Protein AF-A0A3N2HA43-F1 (afdb_monomer_lite)

Foldseek 3Di:
DQVVLLPDDDPDPCPPQPPDDHDPPDDDDDDDDDQDDDDVSVVVVQVCVQQVNVLVVVAWDKDWPDSGDDAFIKIKTAQDPHDPPPPPDDDDDPDPPPDPRIDIDGDHD

Structure (mmCIF, N/CA/C/O backbone):
data_AF-A0A3N2HA43-F1
#
_entry.id   AF-A0A3N2HA43-F1
#
loop_
_atom_site.group_PDB
_atom_site.id
_atom_site.type_symbol
_atom_site.label_atom_id
_atom_site.label_alt_id
_atom_site.label_comp_id
_atom_site.label_asym_id
_atom_site.label_entity_id
_atom_site.label_seq_id
_atom_site.pdbx_PDB_ins_code
_atom_site.Cartn_x
_atom_site.Cartn_y
_atom_site.Cartn_z
_atom_site.occupancy
_atom_site.B_iso_or_equiv
_atom_site.auth_seq_id
_atom_site.auth_comp_id
_atom_site.auth_asym_id
_atom_site.auth_atom_id
_atom_site.pdbx_PDB_model_num
ATOM 1 N N . MET A 1 1 ? 13.379 10.632 -11.646 1.00 64.44 1 MET A N 1
ATOM 2 C CA . MET A 1 1 ? 14.069 9.324 -11.476 1.00 64.44 1 MET A CA 1
ATOM 3 C C . MET A 1 1 ? 13.067 8.175 -11.436 1.00 64.44 1 MET A C 1
ATOM 5 O O . MET A 1 1 ? 13.234 7.248 -12.210 1.00 64.44 1 MET A O 1
ATOM 9 N N . LEU A 1 2 ? 12.008 8.241 -10.614 1.00 78.19 2 LEU A N 1
ATOM 10 C CA . LEU A 1 2 ? 10.963 7.202 -10.571 1.00 78.19 2 LEU A CA 1
ATOM 11 C C . LEU A 1 2 ? 10.115 7.103 -11.855 1.00 78.19 2 LEU A C 1
ATOM 13 O O . LEU A 1 2 ? 9.533 6.057 -12.106 1.00 78.19 2 LEU A O 1
ATOM 17 N N . ASP A 1 3 ? 10.062 8.147 -12.688 1.00 76.38 3 ASP A N 1
ATOM 18 C CA . ASP A 1 3 ? 9.212 8.168 -13.890 1.00 76.38 3 ASP A CA 1
ATOM 19 C C . ASP A 1 3 ? 9.563 7.077 -14.909 1.00 76.38 3 ASP A C 1
ATOM 21 O O . ASP A 1 3 ? 8.664 6.508 -15.517 1.00 76.38 3 ASP A O 1
ATOM 25 N N . GLY A 1 4 ? 10.844 6.708 -15.031 1.00 81.25 4 GLY A N 1
ATOM 26 C CA . GLY A 1 4 ? 11.268 5.617 -15.916 1.00 81.25 4 GLY A CA 1
ATOM 27 C C . GLY A 1 4 ? 10.727 4.242 -15.502 1.00 81.25 4 GLY A C 1
ATOM 28 O O . GLY A 1 4 ? 10.592 3.359 -16.341 1.00 81.25 4 GLY A O 1
ATOM 29 N N . LEU A 1 5 ? 10.358 4.063 -14.228 1.00 84.50 5 LEU A N 1
ATOM 30 C CA . LEU A 1 5 ? 9.783 2.811 -13.727 1.00 84.50 5 LEU A CA 1
ATOM 31 C C . LEU A 1 5 ? 8.298 2.650 -14.084 1.00 84.50 5 LEU A C 1
ATOM 33 O O . LEU A 1 5 ? 7.779 1.542 -13.980 1.00 84.50 5 LEU A O 1
ATOM 37 N N . ARG A 1 6 ? 7.604 3.717 -14.518 1.00 83.88 6 ARG A N 1
ATOM 38 C CA . ARG A 1 6 ? 6.212 3.600 -14.999 1.00 83.88 6 ARG A CA 1
ATOM 39 C C . ARG A 1 6 ? 6.115 2.710 -16.232 1.00 83.88 6 ARG A C 1
ATOM 41 O O . ARG A 1 6 ? 5.210 1.875 -16.314 1.00 83.88 6 ARG A O 1
ATOM 48 N N . GLU A 1 7 ? 7.069 2.899 -17.139 1.00 85.31 7 GLU A N 1
ATOM 49 C CA . GLU A 1 7 ? 7.141 2.248 -18.450 1.00 85.31 7 GLU A CA 1
ATOM 50 C C . GLU A 1 7 ? 8.030 0.997 -18.451 1.00 85.31 7 GLU A C 1
ATOM 52 O O . GLU A 1 7 ? 8.061 0.253 -19.430 1.00 85.31 7 GLU A O 1
ATOM 57 N N . ALA A 1 8 ? 8.759 0.742 -17.361 1.00 85.12 8 ALA A N 1
ATOM 58 C CA . ALA A 1 8 ? 9.610 -0.432 -17.249 1.00 85.12 8 ALA A CA 1
ATOM 59 C C . ALA A 1 8 ? 8.785 -1.729 -17.292 1.00 85.12 8 ALA A C 1
ATOM 61 O O . ALA A 1 8 ? 7.709 -1.838 -16.693 1.00 85.12 8 ALA A O 1
ATOM 62 N N . ALA A 1 9 ? 9.320 -2.740 -17.978 1.00 83.88 9 ALA A N 1
ATOM 63 C CA . ALA A 1 9 ? 8.761 -4.084 -17.939 1.00 83.88 9 ALA A CA 1
ATOM 64 C C . ALA A 1 9 ? 8.887 -4.679 -16.527 1.00 83.88 9 ALA A C 1
ATOM 66 O O . ALA A 1 9 ? 9.864 -4.429 -15.817 1.00 83.88 9 ALA A O 1
ATOM 67 N N . PHE A 1 10 ? 7.913 -5.501 -16.128 1.00 80.75 10 PHE A N 1
ATOM 68 C CA . PHE A 1 10 ? 8.023 -6.267 -14.890 1.00 80.75 10 PHE A CA 1
ATOM 69 C C . PHE A 1 10 ? 9.185 -7.257 -14.985 1.00 80.75 10 PHE A C 1
ATOM 71 O O . PHE A 1 10 ? 9.372 -7.921 -16.003 1.00 80.75 10 PHE A O 1
ATOM 78 N N . THR A 1 11 ? 9.941 -7.385 -13.897 1.00 80.69 11 THR A N 1
ATOM 79 C CA . THR A 1 11 ? 11.075 -8.314 -13.799 1.00 80.69 11 THR A CA 1
ATOM 80 C C . THR A 1 11 ? 10.641 -9.769 -13.593 1.00 80.69 11 THR A C 1
ATOM 82 O O . THR A 1 11 ? 11.467 -10.671 -13.691 1.00 80.69 11 THR A O 1
ATOM 85 N N . TYR A 1 12 ? 9.350 -10.010 -13.334 1.00 78.12 12 TYR A N 1
ATOM 86 C CA . TYR A 1 12 ? 8.742 -11.333 -13.200 1.00 78.12 12 TYR A CA 1
ATOM 87 C C . TYR A 1 12 ? 7.639 -11.526 -14.248 1.00 78.12 12 TYR A C 1
ATOM 89 O O . TYR A 1 12 ? 6.806 -10.647 -14.471 1.00 78.12 12 TYR A O 1
ATOM 97 N N . GLY A 1 13 ? 7.631 -12.694 -14.896 1.00 79.75 13 GLY A N 1
ATOM 98 C CA . GLY A 1 13 ? 6.708 -12.995 -15.996 1.00 79.75 13 GLY A CA 1
ATOM 99 C C . GLY A 1 13 ? 5.286 -13.341 -15.548 1.00 79.75 13 GLY A C 1
ATOM 100 O O . GLY A 1 13 ? 4.343 -13.227 -16.328 1.00 79.75 13 GLY A O 1
ATOM 101 N N . GLU A 1 14 ? 5.093 -13.741 -14.291 1.00 83.69 14 GLU A N 1
ATOM 102 C CA . GLU A 1 14 ? 3.814 -14.267 -13.796 1.00 83.69 14 GLU A CA 1
ATOM 103 C C . GLU A 1 14 ? 2.877 -13.172 -13.261 1.00 83.69 14 GLU A C 1
ATOM 105 O O . GLU A 1 14 ? 2.281 -13.283 -12.184 1.00 83.69 14 GLU A O 1
ATOM 110 N N . VAL A 1 15 ? 2.723 -12.097 -14.032 1.00 85.50 15 VAL A N 1
ATOM 111 C CA . VAL A 1 15 ? 1.876 -10.954 -13.674 1.00 85.50 15 VAL A CA 1
ATOM 112 C C . VAL A 1 15 ? 0.427 -11.413 -13.473 1.00 85.50 15 VAL A C 1
ATOM 114 O O . VAL A 1 15 ? -0.175 -12.048 -14.337 1.00 85.50 15 VAL A O 1
ATOM 117 N N . GLY A 1 16 ? -0.140 -11.126 -12.298 1.00 83.56 16 GLY A N 1
ATOM 118 C CA . GLY A 1 16 ? -1.530 -11.464 -11.962 1.00 83.56 16 GLY A CA 1
ATOM 119 C C . GLY A 1 16 ? -1.816 -12.953 -11.713 1.00 83.56 16 GLY A C 1
ATOM 120 O O . GLY A 1 16 ? -2.951 -13.313 -11.400 1.00 83.56 16 GLY A O 1
ATOM 121 N N . ARG A 1 17 ? -0.813 -13.839 -11.782 1.00 85.81 17 ARG A N 1
ATOM 122 C CA . ARG A 1 17 ? -0.990 -15.297 -11.608 1.00 85.81 17 ARG A CA 1
ATOM 123 C C . ARG A 1 17 ? -1.078 -15.746 -10.147 1.00 85.81 17 ARG A C 1
ATOM 125 O O . ARG A 1 17 ? -1.088 -16.935 -9.863 1.00 85.81 17 ARG A O 1
ATOM 132 N N . THR A 1 18 ? -1.165 -14.813 -9.204 1.00 84.56 18 THR A N 1
ATOM 133 C CA . THR A 1 18 ? -1.240 -15.122 -7.768 1.00 84.56 18 THR A CA 1
ATOM 134 C C . THR A 1 18 ? -2.663 -15.394 -7.270 1.00 84.56 18 THR A C 1
ATOM 136 O O . THR A 1 18 ? -2.857 -15.798 -6.119 1.00 84.56 18 THR A O 1
ATOM 139 N N . ARG A 1 19 ? -3.682 -15.219 -8.125 1.00 83.25 19 ARG A N 1
ATOM 140 C CA . ARG A 1 19 ? -5.078 -15.560 -7.824 1.00 83.25 19 ARG A CA 1
ATOM 141 C C . ARG A 1 19 ? -5.361 -17.021 -8.194 1.00 83.25 19 ARG A C 1
ATOM 143 O O . ARG A 1 19 ? -5.532 -17.340 -9.362 1.00 83.25 19 ARG A O 1
ATOM 150 N N . GLY A 1 20 ? -5.498 -17.884 -7.187 1.00 85.62 20 GLY A N 1
ATOM 151 C CA . GLY A 1 20 ? -5.846 -19.298 -7.374 1.00 85.62 20 GLY A CA 1
ATOM 152 C C . GLY A 1 20 ? -4.630 -20.220 -7.301 1.00 85.62 20 GLY A C 1
ATOM 153 O O . GLY A 1 20 ? -3.911 -20.203 -6.295 1.00 85.62 20 GLY A O 1
ATOM 154 N N . GLU A 1 21 ? -4.442 -21.051 -8.326 1.00 88.81 21 GLU A N 1
ATOM 155 C CA . GLU A 1 21 ? -3.267 -21.917 -8.448 1.00 88.81 21 GLU A CA 1
ATOM 156 C C . GLU A 1 21 ? -2.019 -21.073 -8.723 1.00 88.81 21 GLU A C 1
ATOM 158 O O . GLU A 1 21 ? -2.029 -20.201 -9.592 1.00 88.81 21 GLU A O 1
ATOM 163 N N . LEU A 1 22 ? -0.965 -21.305 -7.941 1.00 88.31 22 LEU A N 1
ATOM 164 C CA . LEU A 1 22 ? 0.270 -20.538 -8.037 1.00 88.31 22 LEU A CA 1
ATOM 165 C C . LEU A 1 22 ? 1.222 -21.143 -9.070 1.00 88.31 22 LEU A C 1
ATOM 167 O O . LEU A 1 22 ? 1.298 -22.369 -9.161 1.00 88.31 22 LEU A O 1
ATOM 171 N N . PRO A 1 23 ? 2.001 -20.308 -9.784 1.00 89.12 23 PRO A N 1
ATOM 172 C CA . PRO A 1 23 ? 3.116 -20.794 -10.584 1.00 89.12 23 PRO A CA 1
ATOM 173 C C . PRO A 1 23 ? 4.106 -21.610 -9.742 1.00 89.12 23 PRO A C 1
ATOM 175 O O . PRO A 1 23 ? 4.207 -21.443 -8.520 1.00 89.12 23 PRO A O 1
ATOM 178 N N . ALA A 1 24 ? 4.853 -22.496 -10.400 1.00 87.75 24 ALA A N 1
ATOM 179 C CA . ALA A 1 24 ? 5.847 -23.330 -9.737 1.00 87.75 24 ALA A CA 1
ATOM 180 C C . ALA A 1 24 ? 6.866 -22.468 -8.969 1.00 87.75 24 ALA A C 1
ATOM 182 O O . ALA A 1 24 ? 7.346 -21.457 -9.469 1.00 87.75 24 ALA A O 1
ATOM 183 N N . GLY A 1 25 ? 7.182 -22.861 -7.733 1.00 88.25 25 GLY A N 1
ATOM 184 C CA . GLY A 1 25 ? 8.101 -22.121 -6.858 1.00 88.25 25 GLY A CA 1
ATOM 185 C C . GLY A 1 25 ? 7.447 -21.037 -5.989 1.00 88.25 25 GLY A C 1
ATOM 186 O O . GLY A 1 25 ? 8.066 -20.591 -5.025 1.00 88.25 25 GLY A O 1
ATOM 187 N N . TYR A 1 26 ? 6.187 -20.664 -6.236 1.00 87.62 26 TYR A N 1
ATOM 188 C CA . TYR A 1 26 ? 5.460 -19.712 -5.391 1.00 87.62 26 TYR A CA 1
ATOM 189 C C . TYR A 1 26 ? 4.703 -20.409 -4.256 1.00 87.62 26 TYR A C 1
ATOM 191 O O . TYR A 1 26 ? 4.195 -21.524 -4.389 1.00 87.62 26 TYR A O 1
ATOM 199 N N . ARG A 1 27 ? 4.560 -19.713 -3.120 1.00 88.56 27 ARG A N 1
ATOM 200 C CA . ARG A 1 27 ? 3.769 -20.175 -1.971 1.00 88.56 27 ARG A CA 1
ATOM 201 C C . ARG A 1 27 ? 2.796 -19.099 -1.500 1.00 88.56 27 ARG A C 1
ATOM 203 O O . ARG A 1 27 ? 3.161 -17.941 -1.326 1.00 88.56 27 ARG A O 1
ATOM 210 N N . HIS A 1 28 ? 1.563 -19.511 -1.206 1.00 88.75 28 HIS A N 1
ATOM 211 C CA . HIS A 1 28 ? 0.571 -18.646 -0.570 1.00 88.75 28 HIS A CA 1
ATOM 212 C C . HIS A 1 28 ? 0.988 -18.336 0.869 1.00 88.75 28 HIS A C 1
ATOM 214 O O . HIS A 1 28 ? 1.116 -19.246 1.690 1.00 88.75 28 HIS A O 1
ATOM 220 N N . LEU A 1 29 ? 1.115 -17.053 1.207 1.00 89.50 29 LEU A N 1
ATOM 221 C CA . LEU A 1 29 ? 1.191 -16.600 2.593 1.00 89.50 29 LEU A CA 1
ATOM 222 C C . LEU A 1 29 ? -0.181 -16.082 3.031 1.00 89.50 29 LEU A C 1
ATOM 224 O O . LEU A 1 29 ? -0.701 -15.116 2.479 1.00 89.50 29 LEU A O 1
ATOM 228 N N . ARG A 1 30 ? -0.768 -16.709 4.056 1.00 89.75 30 ARG A N 1
ATOM 229 C CA . ARG A 1 30 ? -2.011 -16.242 4.686 1.00 89.75 30 ARG A CA 1
ATOM 230 C C . ARG A 1 30 ? -1.747 -15.868 6.138 1.00 89.75 30 ARG A C 1
ATOM 232 O O . ARG A 1 30 ? -1.321 -16.700 6.943 1.00 89.75 30 ARG A O 1
ATOM 239 N N . ARG A 1 31 ? -2.006 -14.606 6.470 1.00 89.88 31 ARG A N 1
ATOM 240 C CA . ARG A 1 31 ? -1.998 -14.064 7.832 1.00 89.88 31 ARG A CA 1
ATOM 241 C C . ARG A 1 31 ? -3.228 -13.187 8.002 1.00 89.88 31 ARG A C 1
ATOM 243 O O . ARG A 1 31 ? -3.622 -12.483 7.078 1.00 89.88 31 ARG A O 1
ATOM 250 N N . ARG A 1 32 ? -3.862 -13.281 9.167 1.00 92.12 32 ARG A N 1
ATOM 251 C CA . ARG A 1 32 ? -5.027 -12.477 9.534 1.00 92.12 32 ARG A CA 1
ATOM 252 C C . ARG A 1 32 ? -4.806 -11.966 10.945 1.00 92.12 32 ARG A C 1
ATOM 254 O O . ARG A 1 32 ? -4.445 -12.741 11.823 1.00 92.12 32 ARG A O 1
ATOM 261 N N . ALA A 1 33 ? -5.027 -10.677 11.132 1.00 90.75 33 ALA A N 1
ATOM 262 C CA . ALA A 1 33 ? -5.006 -10.018 12.424 1.00 90.75 33 ALA A CA 1
ATOM 263 C C . ALA A 1 33 ? -6.144 -8.996 12.453 1.00 90.75 33 ALA A C 1
ATOM 265 O O . ALA A 1 33 ? -6.518 -8.443 11.417 1.00 90.75 33 ALA A O 1
ATOM 266 N N . VAL A 1 34 ? -6.722 -8.776 13.631 1.00 93.00 34 VAL A N 1
ATOM 267 C CA . VAL A 1 34 ? -7.770 -7.771 13.822 1.00 93.00 34 VAL A CA 1
ATOM 268 C C . VAL A 1 34 ? -7.099 -6.444 14.166 1.00 93.00 34 VAL A C 1
ATOM 270 O O . VAL A 1 34 ? -6.510 -6.319 15.232 1.00 93.00 34 VAL A O 1
ATOM 273 N N . ASN A 1 35 ? -7.223 -5.449 13.283 1.00 88.62 35 ASN A N 1
ATOM 274 C CA . ASN A 1 35 ? -6.661 -4.100 13.473 1.00 88.62 35 ASN A CA 1
ATOM 275 C C . ASN A 1 35 ? -7.574 -3.161 14.292 1.00 88.62 35 ASN A C 1
ATOM 277 O O . ASN A 1 35 ? -7.273 -1.986 14.475 1.00 88.62 35 ASN A O 1
ATOM 281 N N . GLY A 1 36 ? -8.719 -3.661 14.762 1.00 93.06 36 GLY A N 1
ATOM 282 C CA . GLY A 1 36 ? -9.745 -2.886 15.457 1.00 93.06 36 GLY A CA 1
ATOM 283 C C . GLY A 1 36 ? -11.149 -3.221 14.957 1.00 93.06 36 GLY A C 1
ATOM 284 O O . GLY A 1 36 ? -11.330 -4.123 14.138 1.00 93.06 36 GLY A O 1
ATOM 285 N N . ARG A 1 37 ? -12.156 -2.510 15.473 1.00 95.56 37 ARG A N 1
ATOM 286 C CA . ARG A 1 37 ? -13.569 -2.673 15.095 1.00 95.56 37 ARG A CA 1
ATOM 287 C C . ARG A 1 37 ? -14.225 -1.312 14.872 1.00 95.56 37 ARG A C 1
ATOM 289 O O . ARG A 1 37 ? -13.837 -0.330 15.500 1.00 95.56 37 ARG A O 1
ATOM 296 N N . GLY A 1 38 ? -15.248 -1.291 14.020 1.00 96.94 38 GLY A N 1
ATOM 297 C CA . GLY A 1 38 ? -16.026 -0.093 13.704 1.00 96.94 38 GLY A CA 1
ATOM 298 C C . GLY A 1 38 ? -15.451 0.735 12.554 1.00 96.94 38 GLY A C 1
ATOM 299 O O . GLY A 1 38 ? -14.313 0.546 12.125 1.00 96.94 38 GLY A O 1
ATOM 300 N N . ARG A 1 39 ? -16.275 1.660 12.051 1.00 95.94 39 ARG A N 1
ATOM 301 C CA . ARG A 1 39 ? -15.980 2.461 10.856 1.00 95.94 39 ARG A CA 1
ATOM 302 C C . ARG A 1 39 ? -14.757 3.364 11.028 1.00 95.94 39 ARG A C 1
ATOM 304 O O . ARG A 1 39 ? -13.883 3.336 10.173 1.00 95.94 39 ARG A O 1
ATOM 311 N N . GLY A 1 40 ? -14.652 4.077 12.151 1.00 97.50 40 GLY A N 1
ATOM 312 C CA . GLY A 1 40 ? -13.524 4.985 12.397 1.00 97.50 40 GLY A CA 1
ATOM 313 C C . GLY A 1 40 ? -12.167 4.273 12.406 1.00 97.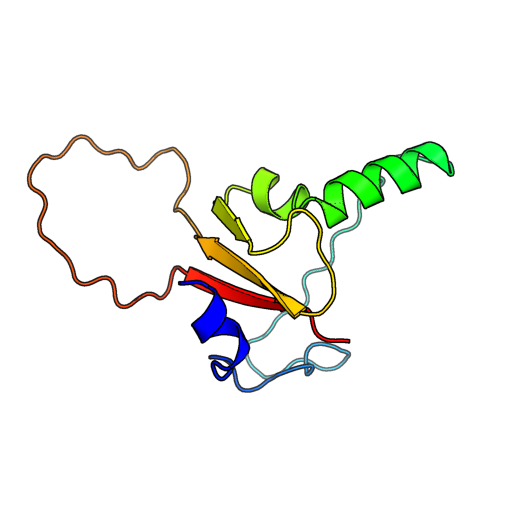50 40 GLY A C 1
ATOM 314 O O . GLY A 1 40 ? -11.220 4.745 11.790 1.00 97.50 40 GLY A O 1
ATOM 315 N N . ARG A 1 41 ? -12.078 3.078 13.012 1.00 96.81 41 ARG A N 1
ATOM 316 C CA . ARG A 1 41 ? -10.840 2.274 12.985 1.00 96.81 41 ARG A CA 1
ATOM 317 C C . ARG A 1 41 ? -10.511 1.732 11.603 1.00 96.81 41 ARG A C 1
ATOM 319 O O . ARG A 1 41 ? -9.338 1.596 11.272 1.00 96.81 41 ARG A O 1
ATOM 326 N N . PHE A 1 42 ? -11.525 1.415 10.803 1.00 95.19 42 PHE A N 1
ATOM 327 C CA . PHE A 1 42 ? -11.312 1.029 9.414 1.00 95.19 42 PHE A CA 1
ATOM 328 C C . PHE A 1 42 ? -10.746 2.194 8.594 1.00 95.19 42 PHE A C 1
ATOM 330 O O . PHE A 1 42 ? -9.770 1.998 7.881 1.00 95.19 42 PHE A O 1
ATOM 337 N N . GLU A 1 43 ? -11.318 3.392 8.718 1.00 96.75 43 GLU A N 1
ATOM 338 C CA . GLU A 1 43 ? -10.857 4.583 7.995 1.00 96.75 43 GLU A CA 1
ATOM 339 C C . GLU A 1 43 ? -9.439 4.988 8.405 1.00 96.75 43 GLU A C 1
ATOM 341 O O . GLU A 1 43 ? -8.609 5.258 7.541 1.00 96.75 43 GLU A O 1
ATOM 346 N N . GLU A 1 44 ? -9.121 4.928 9.700 1.00 96.12 44 GLU A N 1
ATOM 347 C CA . GLU A 1 44 ? -7.763 5.139 10.208 1.00 96.12 44 GLU A CA 1
ATOM 348 C C . GLU A 1 44 ? -6.777 4.120 9.613 1.00 96.12 44 GLU A C 1
ATOM 350 O O . GLU A 1 44 ? -5.744 4.492 9.053 1.00 96.12 44 GLU A O 1
ATOM 355 N N . ALA A 1 45 ? -7.108 2.826 9.675 1.00 95.56 45 ALA A N 1
ATOM 356 C CA . ALA A 1 45 ? -6.257 1.769 9.138 1.00 95.56 45 ALA A CA 1
ATOM 357 C C . ALA A 1 45 ? -6.085 1.878 7.615 1.00 95.56 45 ALA A C 1
ATOM 359 O O . ALA A 1 45 ? -4.983 1.666 7.106 1.00 95.56 45 ALA A O 1
ATOM 360 N N . ALA A 1 46 ? -7.150 2.230 6.890 1.00 95.12 46 ALA A N 1
ATOM 361 C CA . ALA A 1 46 ? -7.107 2.484 5.456 1.00 95.12 46 ALA A CA 1
ATOM 362 C C . ALA A 1 46 ? -6.224 3.696 5.137 1.00 95.12 46 ALA A C 1
ATOM 364 O O . ALA A 1 46 ? -5.394 3.608 4.239 1.00 95.12 46 ALA A O 1
ATOM 365 N N . GLY A 1 47 ? -6.328 4.784 5.906 1.00 96.62 47 GLY A N 1
ATOM 366 C CA . GLY A 1 47 ? -5.465 5.956 5.770 1.00 96.62 47 GLY A CA 1
ATOM 367 C C . GLY A 1 47 ? -3.988 5.611 5.961 1.00 96.62 47 GLY A C 1
ATOM 368 O O . GLY A 1 47 ? -3.158 5.962 5.125 1.00 96.62 47 GLY A O 1
ATOM 369 N N . VAL A 1 48 ? -3.655 4.837 7.000 1.00 95.81 48 VAL A N 1
ATOM 370 C CA . VAL A 1 48 ? -2.282 4.352 7.224 1.00 95.81 48 VAL A CA 1
ATOM 371 C C . VAL A 1 48 ? -1.814 3.462 6.074 1.00 95.81 48 VAL A C 1
ATOM 373 O O . VAL A 1 48 ? -0.686 3.613 5.609 1.00 95.81 48 VAL A O 1
ATOM 376 N N . LEU A 1 49 ? -2.653 2.534 5.609 1.00 94.62 49 LEU A N 1
ATOM 377 C CA . LEU A 1 49 ? -2.320 1.630 4.509 1.00 94.62 49 LEU A CA 1
ATOM 378 C C . LEU A 1 49 ? -2.051 2.399 3.210 1.00 94.62 49 LEU A C 1
ATOM 380 O O . LEU A 1 49 ? -1.028 2.171 2.566 1.00 94.62 49 LEU A O 1
ATOM 384 N N . LEU A 1 50 ? -2.950 3.315 2.848 1.00 95.94 50 LEU A N 1
ATOM 385 C CA . LEU A 1 50 ? -2.846 4.120 1.636 1.00 95.94 50 LEU A CA 1
ATOM 386 C C . LEU A 1 50 ? -1.675 5.101 1.711 1.00 95.94 50 LEU A C 1
ATOM 388 O O . LEU A 1 50 ? -1.081 5.383 0.684 1.00 95.94 50 LEU A O 1
ATOM 392 N N . ALA A 1 51 ? -1.267 5.556 2.895 1.00 95.94 51 ALA A N 1
ATOM 393 C CA . ALA A 1 51 ? -0.081 6.395 3.085 1.00 95.94 51 ALA A CA 1
ATOM 394 C C . ALA A 1 51 ? 1.248 5.603 3.155 1.00 95.94 51 ALA A C 1
ATOM 396 O O . ALA A 1 51 ? 2.220 6.058 3.768 1.00 95.94 51 ALA A O 1
ATOM 397 N N . TRP A 1 52 ? 1.306 4.398 2.568 1.00 94.44 52 TRP A N 1
ATOM 398 C CA . TRP A 1 52 ? 2.474 3.494 2.578 1.00 94.44 52 TRP A CA 1
ATOM 399 C C . TRP A 1 52 ? 2.886 2.983 3.968 1.00 94.44 52 TRP A C 1
ATOM 401 O O . TRP A 1 52 ? 4.003 2.494 4.168 1.00 94.44 52 TRP A O 1
ATOM 411 N N . GLY A 1 53 ? 2.011 3.116 4.964 1.00 93.06 53 GLY A N 1
ATOM 412 C CA . GLY A 1 53 ? 2.345 2.890 6.365 1.00 93.06 53 GLY A CA 1
ATOM 413 C C . GLY A 1 53 ? 2.703 1.442 6.683 1.00 93.06 53 GLY A C 1
ATOM 414 O O . GLY A 1 53 ? 3.567 1.213 7.525 1.00 93.06 53 GLY A O 1
ATOM 415 N N . VAL A 1 54 ? 2.103 0.461 6.003 1.00 91.12 54 VAL A N 1
ATOM 416 C CA . VAL A 1 54 ? 2.430 -0.960 6.218 1.00 91.12 54 VAL A CA 1
ATOM 417 C C . VAL A 1 54 ? 3.834 -1.277 5.709 1.00 91.12 54 VAL A C 1
ATOM 419 O O . VAL A 1 54 ? 4.624 -1.874 6.434 1.00 91.12 54 VAL A O 1
ATOM 422 N N . GLN A 1 55 ? 4.172 -0.829 4.500 1.00 89.75 55 GLN A N 1
ATOM 423 C CA . GLN A 1 55 ? 5.478 -1.051 3.882 1.00 89.75 55 GLN A CA 1
ATOM 424 C C . GLN A 1 55 ? 6.585 -0.381 4.699 1.00 89.75 55 GLN A C 1
ATOM 426 O O . GLN A 1 55 ? 7.577 -1.022 5.026 1.00 89.75 55 GLN A O 1
ATOM 431 N N . ARG A 1 56 ? 6.381 0.880 5.105 1.00 91.25 56 ARG A N 1
ATOM 432 C CA . ARG A 1 56 ? 7.350 1.631 5.921 1.00 91.25 56 ARG A CA 1
ATOM 433 C C . ARG A 1 56 ? 7.552 1.015 7.309 1.00 91.25 56 ARG A C 1
ATOM 435 O O . ARG A 1 56 ? 8.666 1.009 7.818 1.00 91.25 56 ARG A O 1
ATOM 442 N N . ARG A 1 57 ? 6.493 0.484 7.931 1.00 89.88 57 ARG A N 1
ATOM 443 C CA . ARG A 1 57 ? 6.576 -0.179 9.249 1.00 89.88 57 ARG A CA 1
ATOM 444 C C . ARG A 1 57 ? 7.163 -1.587 9.180 1.00 89.88 57 ARG A C 1
ATOM 446 O O . ARG A 1 57 ? 7.634 -2.079 10.198 1.00 89.88 57 ARG A O 1
ATOM 453 N N . ALA A 1 58 ? 7.144 -2.229 8.014 1.00 87.50 58 ALA A N 1
ATOM 454 C CA . ALA A 1 58 ? 7.719 -3.557 7.827 1.00 87.50 58 ALA A CA 1
ATOM 455 C C . ALA A 1 58 ? 9.261 -3.556 7.788 1.00 87.50 58 ALA A C 1
ATOM 457 O O . ALA A 1 58 ? 9.853 -4.632 7.776 1.00 87.50 58 ALA A O 1
ATOM 458 N N . GLY A 1 59 ? 9.910 -2.382 7.760 1.00 85.50 59 GLY A N 1
ATOM 459 C CA . GLY A 1 59 ? 11.371 -2.235 7.694 1.00 85.50 59 GLY A CA 1
ATOM 460 C C . GLY A 1 59 ? 11.928 -1.678 6.371 1.00 85.50 59 GLY A C 1
ATOM 461 O O . GLY A 1 59 ? 12.915 -0.944 6.426 1.00 85.50 59 GLY A O 1
ATOM 462 N N . PRO A 1 60 ? 11.327 -1.942 5.193 1.00 86.12 60 PRO A N 1
ATOM 463 C CA . PRO A 1 60 ? 11.781 -1.360 3.932 1.00 86.12 60 PRO A CA 1
ATOM 464 C C . PRO A 1 60 ? 11.651 0.165 3.860 1.00 86.12 60 PRO A C 1
ATOM 466 O O . PRO A 1 60 ? 10.699 0.762 4.371 1.00 86.12 60 PRO A O 1
ATOM 469 N N . ARG A 1 61 ?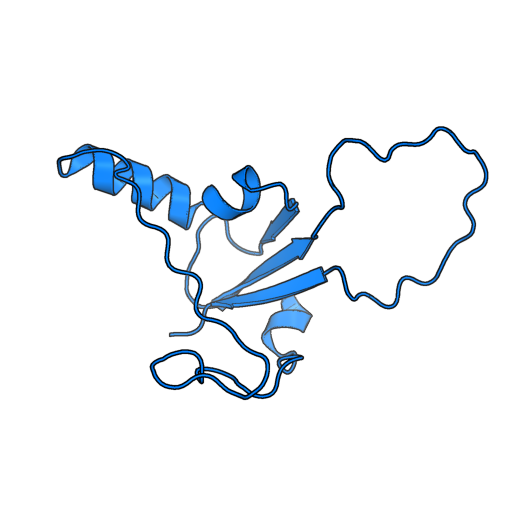 12.571 0.805 3.126 1.00 89.50 61 ARG A N 1
ATOM 470 C CA . ARG A 1 61 ? 12.457 2.232 2.777 1.00 89.50 61 ARG A CA 1
ATOM 471 C C . ARG A 1 61 ? 11.621 2.386 1.510 1.00 89.50 61 ARG A C 1
ATOM 473 O O . ARG A 1 61 ? 11.868 1.700 0.524 1.00 89.50 61 ARG A O 1
ATOM 480 N N . VAL A 1 62 ? 10.661 3.310 1.525 1.00 90.75 62 VAL A N 1
ATOM 481 C CA . VAL A 1 62 ? 9.747 3.563 0.398 1.00 90.75 62 VAL A CA 1
ATOM 482 C C . VAL A 1 62 ? 9.978 4.962 -0.158 1.00 90.75 62 VAL A C 1
ATOM 484 O O . VAL A 1 62 ? 9.816 5.944 0.565 1.00 90.75 62 VAL A O 1
ATOM 487 N N . GLN A 1 63 ? 10.294 5.049 -1.447 1.00 92.12 63 GLN A N 1
ATOM 488 C CA . GLN A 1 63 ? 10.304 6.292 -2.220 1.00 92.12 63 GLN A CA 1
ATOM 489 C C . GLN A 1 63 ? 9.145 6.240 -3.210 1.00 92.12 63 GLN A C 1
ATOM 491 O O . GLN A 1 63 ? 9.103 5.331 -4.028 1.00 92.12 63 GLN A O 1
ATOM 496 N N . ALA A 1 64 ? 8.203 7.178 -3.147 1.00 92.19 64 ALA A N 1
ATOM 497 C CA . ALA A 1 64 ? 7.019 7.159 -4.002 1.00 92.19 64 ALA A CA 1
ATOM 498 C C . ALA A 1 64 ? 6.813 8.502 -4.703 1.00 92.19 64 ALA A C 1
ATOM 500 O O . ALA A 1 64 ? 7.157 9.548 -4.157 1.00 92.19 64 ALA A O 1
ATOM 501 N N . THR A 1 65 ? 6.220 8.474 -5.896 1.00 93.12 65 THR A N 1
ATOM 502 C CA . THR A 1 65 ? 5.832 9.692 -6.628 1.00 93.12 65 THR A CA 1
ATOM 503 C C . THR A 1 65 ? 4.567 10.348 -6.071 1.00 93.12 65 THR A C 1
ATOM 505 O O . THR A 1 65 ? 4.211 11.433 -6.512 1.00 93.12 65 THR A O 1
ATOM 508 N N . GLY A 1 66 ? 3.861 9.681 -5.155 1.00 91.56 66 GLY A N 1
ATOM 509 C CA . GLY A 1 66 ? 2.629 10.159 -4.538 1.00 91.56 66 GLY A CA 1
ATOM 510 C C . GLY A 1 66 ? 2.579 9.807 -3.055 1.00 91.56 66 GLY A C 1
ATOM 511 O O . GLY A 1 66 ? 3.047 8.744 -2.636 1.00 91.56 66 GLY A O 1
ATOM 512 N N . GLU A 1 67 ? 2.007 10.709 -2.259 1.00 93.12 67 GLU A N 1
ATOM 513 C CA . GLU A 1 67 ? 1.864 10.530 -0.808 1.00 93.12 67 GLU A CA 1
ATOM 514 C C . GLU A 1 67 ? 0.927 9.375 -0.453 1.00 93.12 67 GLU A C 1
ATOM 516 O O . GLU A 1 67 ? 1.112 8.721 0.575 1.00 93.12 67 GLU A O 1
ATOM 521 N N . THR A 1 68 ? -0.041 9.101 -1.328 1.00 94.50 68 THR A N 1
ATOM 522 C CA . THR A 1 68 ? -1.003 8.012 -1.190 1.00 94.50 68 THR A CA 1
ATOM 523 C C . THR A 1 68 ? -0.891 7.014 -2.340 1.00 94.50 68 THR A C 1
ATOM 525 O O . THR A 1 68 ? -0.474 7.344 -3.450 1.00 94.50 68 THR A O 1
ATOM 528 N N . VAL A 1 69 ? -1.249 5.765 -2.055 1.00 92.44 69 VAL A N 1
ATOM 529 C CA . VAL A 1 69 ? -1.406 4.690 -3.033 1.00 92.44 69 VAL A CA 1
ATOM 530 C C . VAL A 1 69 ? -2.616 5.023 -3.903 1.00 92.44 69 VAL A C 1
ATOM 532 O O . VAL A 1 69 ? -3.758 4.942 -3.452 1.00 92.44 69 VAL A O 1
ATOM 535 N N . ALA A 1 70 ? -2.352 5.382 -5.151 1.00 92.81 70 ALA A N 1
ATOM 536 C CA . ALA A 1 70 ? -3.352 5.639 -6.175 1.00 92.81 70 ALA A CA 1
ATOM 537 C C . ALA A 1 70 ? -2.851 5.105 -7.520 1.00 92.81 70 ALA A C 1
ATOM 539 O O . ALA A 1 70 ? -1.658 4.836 -7.688 1.00 92.81 70 ALA A O 1
ATOM 540 N N . GLU A 1 71 ? -3.760 4.943 -8.474 1.00 89.44 71 GLU A N 1
ATOM 541 C CA . GLU A 1 71 ? -3.409 4.536 -9.832 1.00 89.44 71 GLU A CA 1
ATOM 542 C C . GLU A 1 71 ? -2.362 5.485 -10.444 1.00 89.44 71 GLU A C 1
ATOM 544 O O . GLU A 1 71 ? -2.409 6.701 -10.253 1.00 89.44 71 GLU A O 1
ATOM 549 N N . GLY A 1 72 ? -1.366 4.923 -11.134 1.00 87.00 72 GLY A N 1
ATOM 550 C CA . GLY A 1 72 ? -0.276 5.686 -11.754 1.00 87.00 72 GLY A CA 1
ATOM 551 C C . GLY A 1 72 ? 0.819 6.161 -10.787 1.00 87.00 72 GLY A C 1
ATOM 552 O O . GLY A 1 72 ? 1.850 6.690 -11.231 1.00 87.00 72 GLY A O 1
ATOM 553 N N . VAL A 1 73 ? 0.652 5.944 -9.476 1.00 91.12 73 VAL A N 1
ATOM 554 C CA . VAL A 1 73 ? 1.717 6.166 -8.494 1.00 91.12 73 VAL A CA 1
ATOM 555 C C . VAL A 1 73 ? 2.741 5.039 -8.584 1.00 91.12 73 VAL A C 1
ATOM 557 O O . VAL A 1 73 ? 2.405 3.852 -8.577 1.00 91.12 73 VAL A O 1
ATOM 560 N N . VAL A 1 74 ? 4.010 5.438 -8.646 1.00 91.88 74 VAL A N 1
ATOM 561 C CA . VAL A 1 74 ? 5.157 4.532 -8.616 1.00 91.88 74 VAL A CA 1
ATOM 562 C C . VAL A 1 74 ? 5.809 4.603 -7.255 1.00 91.88 74 VAL A C 1
ATOM 564 O O . VAL A 1 74 ? 6.059 5.697 -6.743 1.00 91.88 74 VAL A O 1
ATOM 567 N N . ALA A 1 75 ? 6.138 3.438 -6.710 1.00 90.06 75 ALA A N 1
ATOM 568 C CA . ALA A 1 75 ? 6.981 3.310 -5.540 1.00 90.06 75 ALA A CA 1
ATOM 569 C C . ALA A 1 75 ? 8.212 2.452 -5.833 1.00 90.06 75 ALA A C 1
ATOM 571 O O . ALA A 1 75 ? 8.140 1.413 -6.486 1.00 90.06 75 ALA A O 1
ATOM 572 N N . LEU A 1 76 ? 9.337 2.889 -5.287 1.00 90.75 76 LEU A N 1
ATOM 573 C CA . LEU A 1 76 ? 10.560 2.126 -5.163 1.00 90.75 76 LEU A CA 1
ATOM 574 C C . LEU A 1 76 ? 10.699 1.681 -3.711 1.00 90.75 76 LEU A C 1
ATOM 576 O O . LEU A 1 76 ? 10.786 2.513 -2.800 1.00 90.75 76 LEU A O 1
ATOM 580 N N . VAL A 1 77 ? 10.690 0.369 -3.501 1.00 87.81 77 VAL A N 1
ATOM 581 C CA . VAL A 1 77 ? 10.841 -0.248 -2.186 1.00 87.81 77 VAL A CA 1
ATOM 582 C C . VAL A 1 77 ? 12.242 -0.824 -2.087 1.00 87.81 77 VAL A C 1
ATOM 584 O O . VAL A 1 77 ? 12.600 -1.752 -2.807 1.00 87.81 77 VAL A O 1
ATOM 587 N N . HIS A 1 78 ? 13.029 -0.264 -1.178 1.00 85.94 78 HIS A N 1
ATOM 588 C CA . HIS A 1 78 ? 14.374 -0.729 -0.874 1.00 85.94 78 HIS A CA 1
ATOM 589 C C . HIS A 1 78 ? 14.288 -1.715 0.280 1.00 85.94 78 HIS A C 1
ATOM 591 O O . HIS A 1 78 ? 13.966 -1.328 1.412 1.00 85.94 78 HIS A O 1
ATOM 597 N N . LEU A 1 79 ? 14.563 -2.982 -0.008 1.00 80.25 79 LEU A N 1
ATOM 598 C CA . LEU A 1 79 ? 14.669 -4.028 0.996 1.00 80.25 79 LEU A CA 1
ATOM 599 C C . LEU A 1 79 ? 16.045 -3.893 1.654 1.00 80.25 79 LEU A C 1
ATOM 601 O O . LEU A 1 79 ? 17.044 -4.414 1.180 1.00 80.25 79 LEU A O 1
ATOM 605 N N . GLY A 1 80 ? 16.113 -3.119 2.736 1.00 63.31 80 GLY A N 1
ATOM 606 C CA . GLY A 1 80 ? 17.297 -3.119 3.586 1.00 63.31 80 GLY A CA 1
ATOM 607 C C . GLY A 1 80 ? 17.345 -4.41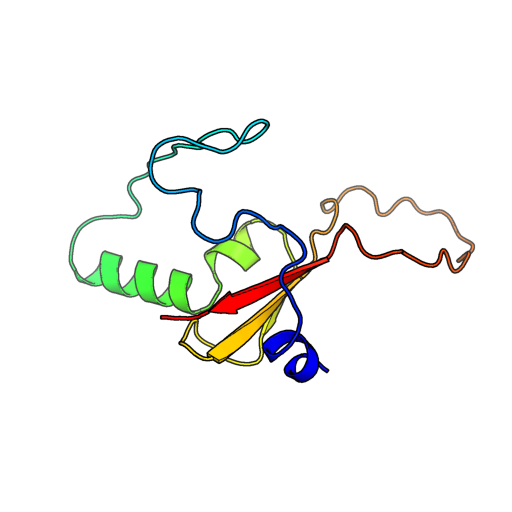3 4.393 1.00 63.31 80 GLY A C 1
ATOM 608 O O . GLY A 1 80 ? 16.356 -4.775 5.034 1.00 63.31 80 GLY A O 1
ATOM 609 N N . LEU A 1 81 ? 18.495 -5.083 4.411 1.00 53.84 81 LEU A N 1
ATOM 610 C CA . LEU A 1 81 ? 18.828 -5.987 5.509 1.00 53.84 81 LEU A CA 1
ATOM 611 C C . LEU A 1 81 ? 18.764 -5.146 6.806 1.00 53.84 81 LEU A C 1
ATOM 613 O O . LEU A 1 81 ? 19.252 -4.018 6.824 1.00 53.84 81 LEU A O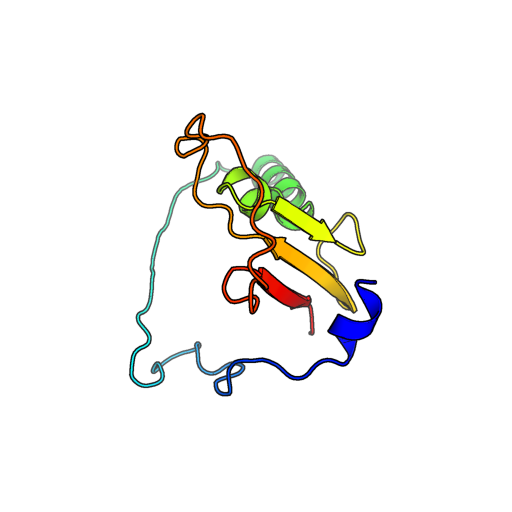 1
ATOM 617 N N . GLY A 1 82 ? 18.062 -5.632 7.834 1.00 46.16 82 GLY A N 1
ATOM 618 C CA . GLY A 1 82 ? 17.585 -4.829 8.973 1.00 46.16 82 GLY A CA 1
ATOM 619 C C . GLY A 1 82 ? 18.651 -4.069 9.793 1.00 46.16 82 GLY A C 1
ATOM 620 O O . GLY A 1 82 ? 19.849 -4.230 9.580 1.00 46.16 82 GLY A O 1
ATOM 621 N N . PRO A 1 83 ? 18.236 -3.246 10.776 1.00 46.56 83 PRO A N 1
ATOM 622 C CA . PRO A 1 83 ? 19.160 -2.529 11.654 1.00 46.56 83 PRO A CA 1
ATOM 623 C C . PRO A 1 83 ? 19.906 -3.537 12.542 1.00 46.56 83 PRO A C 1
ATOM 625 O O . PRO A 1 83 ? 19.360 -4.050 13.516 1.00 46.56 83 PRO A O 1
ATOM 628 N N . GLY A 1 84 ? 21.134 -3.875 12.158 1.00 44.12 84 GLY A N 1
ATOM 629 C CA . GLY A 1 84 ? 21.950 -4.885 12.839 1.00 44.12 84 GLY A CA 1
ATOM 630 C C . GLY A 1 84 ? 23.204 -5.334 12.087 1.00 44.12 84 GLY A C 1
ATOM 631 O O . GLY A 1 84 ? 24.023 -6.040 12.663 1.00 44.12 84 GLY A O 1
ATOM 632 N N . LEU A 1 85 ? 23.389 -4.912 10.834 1.00 50.44 85 LEU A N 1
ATOM 633 C CA . LEU A 1 85 ? 24.608 -5.152 10.055 1.00 50.44 85 LEU A CA 1
ATOM 634 C C . LEU A 1 85 ? 25.280 -3.844 9.620 1.00 50.44 85 LEU A C 1
ATOM 636 O O . LEU A 1 85 ? 25.898 -3.777 8.564 1.00 50.44 85 LEU A O 1
ATOM 640 N N . ASP A 1 86 ? 25.223 -2.825 10.476 1.00 43.25 86 ASP A N 1
ATOM 641 C CA . ASP A 1 86 ? 26.212 -1.747 10.452 1.00 43.25 86 ASP A CA 1
ATOM 642 C C . ASP A 1 86 ? 27.446 -2.244 11.216 1.00 43.25 86 ASP A C 1
ATOM 644 O O . ASP A 1 86 ? 27.757 -1.820 12.329 1.00 43.25 86 ASP A O 1
ATOM 648 N N . GLY A 1 87 ? 28.120 -3.241 10.640 1.00 37.03 87 GLY A N 1
ATOM 649 C CA . GLY A 1 87 ? 29.462 -3.590 11.067 1.00 37.03 87 GLY A CA 1
ATOM 650 C C . GLY A 1 87 ? 30.358 -2.388 10.800 1.00 37.03 87 GLY A C 1
ATOM 651 O O . GLY A 1 87 ? 30.480 -1.949 9.657 1.00 37.03 87 GLY A O 1
ATOM 652 N N . GLN A 1 88 ? 30.996 -1.854 11.842 1.00 46.19 88 GLN A N 1
ATOM 653 C CA . GLN A 1 88 ? 32.188 -1.041 11.647 1.00 46.19 88 GLN A CA 1
ATOM 654 C C . GLN A 1 88 ? 33.206 -1.869 10.858 1.00 46.19 88 GLN A C 1
ATOM 656 O O . GLN A 1 88 ? 33.879 -2.736 11.407 1.00 46.19 88 GLN A O 1
ATOM 661 N N . ALA A 1 89 ? 33.329 -1.588 9.570 1.00 38.16 89 ALA A N 1
ATOM 662 C CA . ALA A 1 89 ? 34.517 -1.875 8.798 1.00 38.16 89 ALA A CA 1
ATOM 663 C C . ALA A 1 89 ? 34.645 -0.760 7.767 1.00 38.16 89 ALA A C 1
ATOM 665 O O . ALA A 1 89 ? 33.755 -0.528 6.949 1.00 38.16 89 ALA A O 1
ATOM 666 N N . GLY A 1 90 ? 35.746 -0.020 7.876 1.00 39.88 90 GLY A N 1
ATOM 667 C CA . GLY A 1 90 ? 36.146 0.958 6.885 1.00 39.88 90 GLY A CA 1
ATOM 668 C C . GLY A 1 90 ? 36.352 0.329 5.508 1.00 39.88 90 GLY A C 1
ATOM 669 O O . GLY A 1 90 ? 36.297 -0.883 5.319 1.00 39.88 90 GLY A O 1
ATOM 670 N N . THR A 1 91 ? 36.652 1.207 4.558 1.00 31.86 91 THR A N 1
ATOM 671 C CA . THR A 1 91 ? 36.877 0.952 3.129 1.00 31.86 91 THR A CA 1
ATOM 672 C C . THR A 1 91 ? 35.626 0.574 2.334 1.00 31.86 91 THR A C 1
ATOM 674 O O . THR A 1 91 ? 35.280 -0.582 2.111 1.00 31.86 91 THR A O 1
ATOM 677 N N . SER A 1 92 ? 34.989 1.627 1.818 1.00 32.88 92 SER A N 1
ATOM 678 C CA . SER A 1 92 ? 34.174 1.580 0.613 1.00 32.88 92 SER A CA 1
ATOM 679 C C . SER A 1 92 ? 34.948 0.891 -0.514 1.00 32.88 92 SER A C 1
ATOM 681 O O . SER A 1 92 ? 35.904 1.448 -1.056 1.00 32.88 92 SER A O 1
ATOM 683 N N . THR A 1 93 ? 34.502 -0.298 -0.891 1.00 29.17 93 THR A N 1
ATOM 684 C CA . THR A 1 93 ? 34.682 -0.797 -2.253 1.00 29.17 93 THR A CA 1
ATOM 685 C C . THR A 1 93 ? 33.365 -0.476 -2.959 1.00 29.17 93 THR A C 1
ATOM 687 O O . THR A 1 93 ? 32.321 -0.874 -2.434 1.00 29.17 93 THR A O 1
ATOM 690 N N . PRO A 1 94 ? 33.335 0.270 -4.078 1.00 35.12 94 PRO A N 1
ATOM 691 C CA . PRO A 1 94 ? 32.112 0.418 -4.852 1.00 35.12 94 PRO A CA 1
ATOM 692 C C . PRO A 1 94 ? 31.812 -0.936 -5.504 1.00 35.12 94 PRO A C 1
ATOM 694 O O . PRO A 1 94 ? 32.258 -1.226 -6.608 1.00 35.12 94 PRO A O 1
ATOM 697 N N . SER A 1 95 ? 31.104 -1.804 -4.780 1.00 30.02 95 SER A N 1
ATOM 698 C CA . SER A 1 95 ? 30.453 -2.954 -5.389 1.00 30.02 95 SER A CA 1
ATOM 699 C C . SER A 1 95 ? 29.281 -2.412 -6.193 1.00 30.02 95 SER A C 1
ATOM 701 O O . SER A 1 95 ? 28.353 -1.822 -5.635 1.00 30.02 95 SER A O 1
ATOM 703 N N . THR A 1 96 ? 29.359 -2.557 -7.512 1.00 32.75 96 THR A N 1
ATOM 704 C CA . THR A 1 96 ? 28.227 -2.429 -8.424 1.00 32.75 96 THR A CA 1
ATOM 705 C C . THR A 1 96 ? 27.147 -3.396 -7.948 1.00 32.75 96 THR A C 1
ATOM 707 O O . THR A 1 96 ? 27.187 -4.585 -8.251 1.00 32.75 96 THR A O 1
ATOM 710 N N . ALA A 1 97 ? 26.209 -2.902 -7.144 1.00 34.19 97 ALA A N 1
ATOM 711 C CA . ALA A 1 97 ? 25.024 -3.648 -6.773 1.00 34.19 97 ALA A CA 1
ATOM 712 C C . ALA A 1 97 ? 24.150 -3.767 -8.026 1.00 34.19 97 ALA A C 1
ATOM 714 O O . ALA A 1 97 ? 23.346 -2.880 -8.319 1.00 34.19 97 ALA A O 1
ATOM 715 N N . GLU A 1 98 ? 24.320 -4.848 -8.790 1.00 37.09 98 GLU A N 1
ATOM 716 C CA . GLU A 1 98 ? 23.2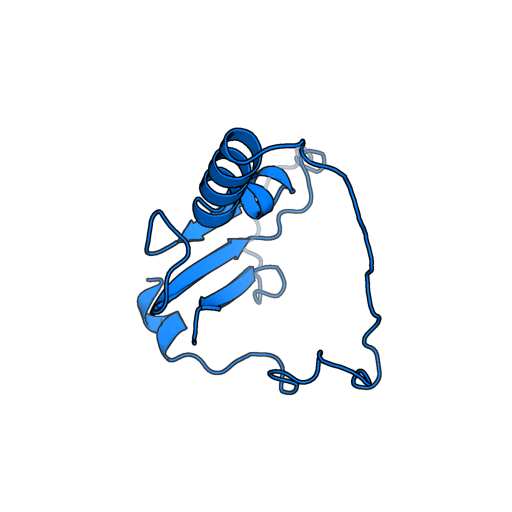35 -5.334 -9.636 1.00 37.09 98 GLU A CA 1
ATOM 717 C C . GLU A 1 98 ? 22.041 -5.595 -8.712 1.00 37.09 98 GLU A C 1
ATOM 719 O O . GLU A 1 98 ? 22.076 -6.406 -7.784 1.00 37.09 98 GLU A O 1
ATOM 724 N N . SER A 1 99 ? 21.036 -4.742 -8.879 1.00 42.25 99 SER A N 1
ATOM 725 C CA . SER A 1 99 ? 20.052 -4.412 -7.859 1.00 42.25 99 SER A CA 1
ATOM 726 C C . SER A 1 99 ? 18.987 -5.501 -7.751 1.00 42.25 99 SER A C 1
ATOM 728 O O . SER A 1 99 ? 17.955 -5.445 -8.413 1.00 42.25 99 SER A O 1
ATOM 730 N N . SER A 1 100 ? 19.250 -6.508 -6.917 1.00 46.59 100 SER A N 1
ATOM 731 C CA . SER A 1 100 ? 18.257 -7.520 -6.525 1.00 46.59 100 SER A CA 1
ATOM 732 C C . SER A 1 100 ? 17.440 -7.114 -5.285 1.00 46.59 100 SER A C 1
ATOM 734 O O . SER A 1 100 ? 16.348 -7.635 -5.073 1.00 46.59 100 SER A O 1
ATOM 736 N N . ASP A 1 101 ? 17.908 -6.121 -4.518 1.00 55.38 101 ASP A N 1
ATOM 737 C CA . ASP A 1 101 ? 17.283 -5.649 -3.267 1.00 55.38 101 ASP A CA 1
ATOM 738 C C . ASP A 1 101 ? 16.271 -4.503 -3.453 1.00 55.38 101 ASP A C 1
ATOM 740 O O . ASP A 1 101 ? 15.742 -3.940 -2.486 1.00 55.38 101 ASP A O 1
ATOM 744 N N . VAL A 1 102 ? 15.999 -4.124 -4.701 1.00 59.16 102 VAL A N 1
ATOM 745 C CA . VAL A 1 102 ? 15.114 -3.010 -5.038 1.00 59.16 102 VAL A CA 1
ATOM 746 C C . VAL A 1 102 ? 13.916 -3.532 -5.814 1.00 59.16 102 VAL A C 1
ATOM 748 O O . VAL A 1 102 ? 14.034 -4.033 -6.929 1.00 59.16 102 VAL A O 1
ATOM 751 N N . CYS A 1 103 ? 12.734 -3.386 -5.223 1.00 63.53 103 CYS A N 1
ATOM 752 C CA . CYS A 1 103 ? 11.482 -3.779 -5.848 1.00 63.53 103 CYS A CA 1
ATOM 753 C C . CYS A 1 103 ? 10.723 -2.526 -6.300 1.00 63.53 103 CYS A C 1
ATOM 755 O O . CYS A 1 103 ? 10.293 -1.710 -5.480 1.00 63.53 103 CYS A O 1
ATOM 757 N N . GLY A 1 104 ? 10.588 -2.356 -7.616 1.00 64.69 104 GLY A N 1
ATOM 758 C CA . GLY A 1 104 ? 9.732 -1.335 -8.215 1.00 64.69 104 GLY A CA 1
ATOM 759 C C . GLY A 1 104 ? 8.286 -1.822 -8.289 1.00 64.69 104 GLY A C 1
ATOM 760 O O . GLY A 1 104 ? 8.026 -2.937 -8.737 1.00 64.69 104 GLY A O 1
ATOM 761 N N . ALA A 1 105 ? 7.341 -0.988 -7.861 1.00 68.25 105 ALA A N 1
ATOM 762 C CA . ALA A 1 105 ? 5.917 -1.283 -7.934 1.00 68.25 105 ALA A CA 1
ATOM 763 C C . ALA A 1 105 ? 5.146 -0.107 -8.542 1.00 68.25 105 ALA A C 1
ATOM 765 O O . ALA A 1 105 ? 5.286 1.039 -8.110 1.00 68.25 105 ALA A O 1
ATOM 766 N N . THR A 1 106 ? 4.284 -0.425 -9.506 1.00 74.56 106 THR A N 1
ATOM 767 C CA . THR A 1 106 ? 3.347 0.515 -10.127 1.00 74.56 106 THR A CA 1
ATOM 768 C C . THR A 1 106 ? 1.932 0.039 -9.840 1.00 74.56 106 THR A C 1
ATOM 770 O O . THR A 1 106 ? 1.602 -1.119 -10.101 1.00 74.56 106 THR A O 1
ATOM 773 N N . VAL A 1 107 ? 1.094 0.923 -9.304 1.00 72.69 107 VAL A N 1
ATOM 774 C CA . VAL A 1 107 ? -0.321 0.624 -9.057 1.00 72.69 107 VAL A CA 1
ATOM 775 C C . VAL A 1 107 ? -1.093 0.836 -10.357 1.00 72.69 107 VAL A C 1
ATOM 777 O O . VAL A 1 107 ? -1.137 1.952 -10.879 1.00 72.69 107 VAL A O 1
ATOM 780 N N . ARG A 1 108 ? -1.679 -0.241 -10.883 1.00 69.88 108 ARG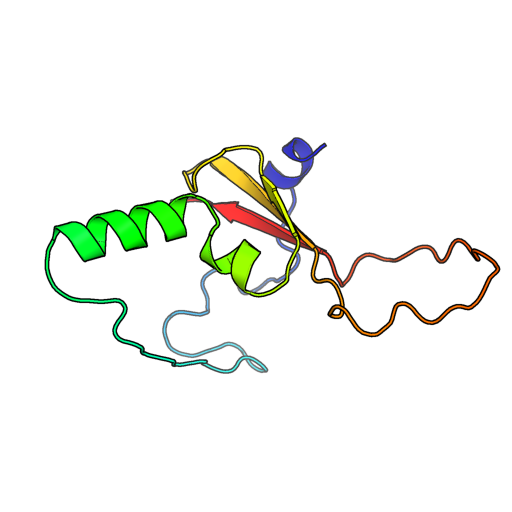 A N 1
ATOM 781 C CA . ARG A 1 108 ? -2.554 -0.239 -12.064 1.00 69.88 108 ARG A CA 1
ATOM 782 C C . ARG A 1 108 ? -3.917 -0.812 -11.665 1.00 69.88 108 ARG A C 1
ATOM 784 O O . ARG A 1 108 ? -3.953 -1.689 -10.797 1.00 69.88 108 ARG A O 1
ATOM 791 N N . ALA A 1 109 ? -4.991 -0.266 -12.235 1.00 54.75 109 ALA A N 1
ATOM 792 C CA . ALA A 1 109 ? -6.355 -0.759 -12.044 1.00 54.75 109 ALA A CA 1
ATOM 793 C C . ALA A 1 109 ? -6.566 -2.148 -12.671 1.00 54.75 109 ALA A C 1
ATOM 795 O O . ALA A 1 109 ? -5.870 -2.468 -13.664 1.00 54.75 109 ALA A O 1
#

InterPro domains:
  IPR018960 Domain of unknown function DUF1990 [PF09348] (11-83)

Sequence (109 aa):
MLDGLREAAFTYGEVGRTRGELPAGYRHLRRRAVNGRGRGRFEEAAGVLLAWGVQRRAGPRVQATGETVAEGVVALVHLGLGPGLDGQAGTSTPSTAESSDVCGATVRA

pLDDT: mean 77.77, std 20.2, range [29.17, 97.5]

Radius of gyration: 17.38 Å; chains: 1; bounding box: 53×34×34 Å

Organism: NCBI:txid84480

Secondary structure (DSSP, 8-state):
-TTHHHHPPPSSS-TTTTSSSPPTT-----------SSHHHHHHHHHHHHTTHHHHHTS-EEEESSSS--TT-EEEEE----TT---------------SSEEEEE---